Protein AF-A0A444IY01-F1 (afdb_monomer_lite)

Secondary structure (DSSP, 8-state):
-HHHHHHHHHHHH------S-SSS----HHHHHHHHHHTT-S----------SSTT-----------SS-HHHHHHHHHHHTT----HHHHHHHHHHHHTSHHHHHHHHHHHHHHHHHHHHH----

Structure (mmCIF, N/CA/C/O backbone):
data_AF-A0A444IY01-F1
#
_entry.id   AF-A0A444IY01-F1
#
loop_
_atom_site.group_PDB
_atom_site.id
_atom_site.type_symbol
_atom_site.label_atom_id
_atom_site.label_alt_id
_atom_site.label_comp_id
_atom_site.label_asym_id
_atom_site.label_entity_id
_atom_site.label_seq_id
_atom_site.pdbx_PDB_ins_code
_atom_site.Cartn_x
_atom_site.Cartn_y
_atom_site.Cartn_z
_atom_site.occupancy
_atom_site.B_iso_or_equiv
_atom_site.auth_seq_id
_atom_site.auth_comp_id
_atom_site.auth_asym_id
_atom_site.auth_atom_id
_atom_site.pdbx_PDB_model_num
ATOM 1 N N . MET A 1 1 ? 3.071 -11.063 1.263 1.00 89.62 1 MET A N 1
ATOM 2 C CA . MET A 1 1 ? 3.323 -9.781 1.964 1.00 89.62 1 MET A CA 1
ATOM 3 C C . MET A 1 1 ? 2.078 -9.265 2.685 1.00 89.62 1 MET A C 1
ATOM 5 O O . MET A 1 1 ? 2.125 -9.158 3.903 1.00 89.62 1 MET A O 1
ATOM 9 N N . ALA A 1 2 ? 0.959 -9.052 1.980 1.00 94.06 2 ALA A N 1
ATOM 10 C CA . ALA A 1 2 ? -0.287 -8.509 2.543 1.00 94.06 2 ALA A CA 1
ATOM 11 C C . ALA A 1 2 ? -0.783 -9.204 3.830 1.00 94.06 2 ALA A C 1
ATOM 13 O O . ALA A 1 2 ? -1.046 -8.528 4.815 1.00 94.06 2 ALA A O 1
ATOM 14 N N . LYS A 1 3 ? -0.793 -10.547 3.892 1.00 94.88 3 LYS A N 1
ATOM 15 C CA . LYS A 1 3 ? -1.174 -11.300 5.111 1.00 94.88 3 LYS A CA 1
ATOM 16 C C . LYS A 1 3 ? -0.339 -10.937 6.351 1.00 94.88 3 LYS A C 1
ATOM 18 O O . LYS A 1 3 ? -0.860 -10.910 7.459 1.00 94.88 3 LYS A O 1
ATOM 23 N N . LYS A 1 4 ? 0.956 -10.646 6.171 1.00 94.31 4 LYS A N 1
ATOM 24 C CA . LYS A 1 4 ? 1.851 -10.235 7.265 1.00 94.31 4 LYS A CA 1
ATOM 25 C C . LYS A 1 4 ? 1.547 -8.809 7.723 1.00 94.31 4 LYS A C 1
ATOM 27 O O . LYS A 1 4 ? 1.556 -8.559 8.920 1.00 94.31 4 LYS A O 1
ATOM 32 N N . ILE A 1 5 ? 1.275 -7.904 6.781 1.00 93.56 5 ILE A N 1
ATOM 33 C CA . ILE A 1 5 ? 0.872 -6.522 7.080 1.00 93.56 5 ILE A CA 1
ATOM 34 C C . ILE A 1 5 ? -0.452 -6.524 7.844 1.00 93.56 5 ILE A C 1
ATOM 36 O O . ILE A 1 5 ? -0.508 -5.948 8.923 1.00 93.56 5 ILE A O 1
ATOM 40 N N . LYS A 1 6 ? -1.454 -7.265 7.349 1.00 95.31 6 LYS A N 1
ATOM 41 C CA . LYS A 1 6 ? -2.738 -7.485 8.025 1.00 95.31 6 LYS A CA 1
ATOM 42 C C . LYS A 1 6 ? -2.544 -7.896 9.485 1.00 95.31 6 LYS A C 1
ATOM 44 O O . LYS A 1 6 ? -2.974 -7.174 10.373 1.00 95.31 6 LYS A O 1
ATOM 49 N N . LYS A 1 7 ? -1.796 -8.979 9.720 1.00 95.25 7 LYS A N 1
ATOM 50 C CA . LYS A 1 7 ? -1.517 -9.474 11.073 1.00 95.25 7 LYS A CA 1
ATOM 51 C C . LYS A 1 7 ? -0.917 -8.393 11.981 1.00 95.25 7 LYS A C 1
ATOM 53 O O . LYS A 1 7 ? -1.341 -8.245 13.116 1.00 95.25 7 LYS A O 1
ATOM 58 N N . ILE A 1 8 ? 0.062 -7.631 11.489 1.00 94.88 8 ILE A N 1
ATOM 59 C CA . ILE A 1 8 ? 0.720 -6.580 12.281 1.00 94.88 8 ILE A CA 1
ATOM 60 C C . ILE A 1 8 ? -0.252 -5.444 12.618 1.00 94.88 8 ILE A C 1
ATOM 62 O O . ILE A 1 8 ? -0.260 -4.993 13.759 1.00 94.88 8 ILE A O 1
ATOM 66 N N . LEU A 1 9 ? -1.045 -4.988 11.647 1.00 94.50 9 LEU A N 1
ATOM 67 C CA . LEU A 1 9 ? -2.007 -3.900 11.833 1.00 94.50 9 LEU A CA 1
ATOM 68 C C . LEU A 1 9 ? -3.137 -4.297 12.796 1.00 94.50 9 LEU A C 1
ATOM 70 O O . LEU A 1 9 ? -3.492 -3.506 13.668 1.00 94.50 9 LEU A O 1
ATOM 74 N N . GLU A 1 10 ? -3.638 -5.529 12.695 1.00 95.19 10 GLU A N 1
ATOM 75 C CA . GLU A 1 10 ? -4.649 -6.066 13.614 1.00 95.19 10 GLU A CA 1
ATOM 76 C C . GLU A 1 10 ? -4.082 -6.218 15.036 1.00 95.19 10 GLU A C 1
ATOM 78 O O . GLU A 1 10 ? -4.668 -5.724 15.995 1.00 95.19 10 GLU A O 1
ATOM 83 N N . GLU A 1 11 ? -2.907 -6.843 15.189 1.00 94.31 11 GLU A N 1
ATOM 84 C CA . GLU A 1 11 ? -2.340 -7.163 16.509 1.00 94.31 11 GLU A CA 1
ATOM 85 C C . GLU A 1 11 ? -1.773 -5.948 17.251 1.00 94.31 11 GLU A C 1
ATOM 87 O O . GLU A 1 11 ? -1.851 -5.887 18.477 1.00 94.31 11 GLU A O 1
ATOM 92 N N . LYS A 1 12 ? -1.141 -5.005 16.542 1.00 89.25 12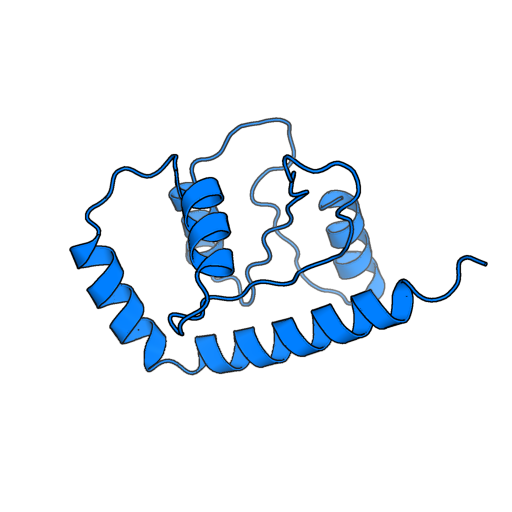 LYS A N 1
ATOM 93 C CA . LYS A 1 12 ? -0.424 -3.889 17.182 1.00 89.25 12 LYS A CA 1
ATOM 94 C C . LYS A 1 12 ? -1.221 -2.603 17.255 1.00 89.25 12 LYS A C 1
ATOM 96 O O . LYS A 1 12 ? -0.935 -1.776 18.117 1.00 89.25 12 LYS A O 1
ATOM 101 N N . ASN A 1 13 ? -2.152 -2.406 16.330 1.00 85.88 13 ASN A N 1
ATOM 102 C CA . ASN A 1 13 ? -2.823 -1.126 16.157 1.00 85.88 13 ASN A CA 1
ATOM 103 C C . ASN A 1 13 ? -4.349 -1.227 16.270 1.00 85.88 13 ASN A C 1
ATOM 105 O O . ASN A 1 13 ? -4.997 -0.188 16.323 1.00 85.88 13 ASN A O 1
ATOM 109 N N . GLY A 1 14 ? -4.912 -2.440 16.347 1.00 90.62 14 GLY A N 1
ATOM 110 C CA . GLY A 1 14 ? -6.352 -2.648 16.502 1.00 90.62 14 GLY A CA 1
ATOM 111 C C . GLY A 1 14 ? -7.170 -2.252 15.272 1.00 90.62 14 GLY A C 1
ATOM 112 O O . GLY A 1 14 ? -8.366 -2.014 15.401 1.00 90.62 14 GLY A O 1
ATOM 113 N N . TYR A 1 15 ? -6.540 -2.156 14.097 1.00 94.88 15 TYR A N 1
ATOM 114 C CA . TYR A 1 15 ? -7.246 -1.860 12.852 1.00 94.88 15 TYR A CA 1
ATOM 115 C C . TYR A 1 15 ? -8.022 -3.082 12.361 1.00 94.88 15 TYR A C 1
ATOM 117 O O . TYR A 1 15 ? -7.508 -4.200 12.402 1.00 94.88 15 TYR A O 1
ATOM 125 N N . GLU A 1 16 ? -9.218 -2.860 11.816 1.00 95.00 16 GLU A N 1
ATOM 126 C CA . GLU A 1 16 ? -9.912 -3.868 11.018 1.00 95.00 16 GLU A CA 1
ATOM 127 C C . GLU A 1 16 ? -9.289 -3.920 9.619 1.00 95.00 16 GLU A C 1
ATOM 129 O O . GLU A 1 16 ? -9.255 -2.920 8.903 1.00 95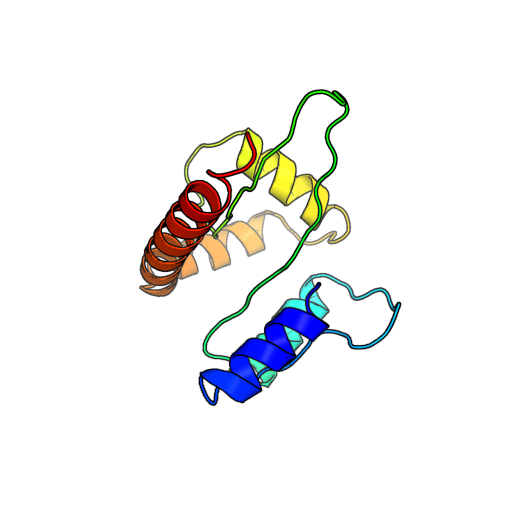.00 16 GLU A O 1
ATOM 134 N N . VAL A 1 17 ? -8.762 -5.083 9.222 1.00 95.81 17 VAL A N 1
ATOM 135 C CA . VAL A 1 17 ? -8.088 -5.229 7.926 1.00 95.81 17 VAL A CA 1
ATOM 136 C C . VAL A 1 17 ? -8.788 -6.260 7.056 1.00 95.81 17 VAL A C 1
ATOM 138 O O . VAL A 1 17 ? -8.748 -7.472 7.298 1.00 95.81 17 VAL A O 1
ATOM 141 N N . LEU A 1 18 ? -9.350 -5.779 5.953 1.00 95.38 18 LEU A N 1
ATOM 142 C CA . LEU A 1 18 ? -9.961 -6.600 4.919 1.00 95.38 18 LEU A CA 1
ATOM 143 C C . LEU A 1 18 ? -8.962 -6.819 3.780 1.00 95.38 18 LEU A C 1
ATOM 145 O O . LEU A 1 18 ? -8.317 -5.888 3.302 1.00 95.38 18 LEU A O 1
ATOM 149 N N . LEU A 1 19 ? -8.812 -8.070 3.347 1.00 95.62 19 LEU A N 1
ATOM 150 C CA . LEU A 1 19 ? -8.045 -8.386 2.144 1.00 95.62 19 LEU A CA 1
ATOM 151 C C . LEU A 1 19 ? -9.009 -8.456 0.964 1.00 95.62 19 LEU A C 1
ATOM 153 O O . LEU A 1 19 ? -10.054 -9.091 1.072 1.00 95.62 19 LEU A O 1
ATOM 157 N N . THR A 1 20 ? -8.627 -7.884 -0.177 1.00 94.25 20 THR A N 1
ATOM 158 C CA . THR A 1 20 ? -9.381 -8.063 -1.430 1.00 94.25 20 THR A CA 1
ATOM 159 C C . THR A 1 20 ? -9.373 -9.523 -1.886 1.00 94.25 20 THR A C 1
ATOM 161 O O . THR A 1 20 ? -10.338 -9.981 -2.481 1.00 94.25 20 THR A O 1
ATOM 164 N N . ARG A 1 21 ? -8.314 -10.274 -1.550 1.00 93.06 21 ARG A N 1
ATOM 165 C CA . ARG A 1 21 ? -8.192 -11.727 -1.743 1.00 93.06 21 ARG A CA 1
ATOM 166 C C . ARG A 1 21 ? -7.338 -12.368 -0.652 1.00 93.06 21 ARG A C 1
ATOM 168 O O . ARG A 1 21 ? -6.366 -11.776 -0.182 1.00 93.06 21 ARG A O 1
ATOM 175 N N . ASP A 1 22 ? -7.635 -13.612 -0.303 1.00 91.81 22 ASP A N 1
ATOM 176 C CA . ASP A 1 22 ? -6.880 -14.417 0.665 1.00 91.81 22 ASP A CA 1
ATOM 177 C C . ASP A 1 22 ? -6.197 -15.654 0.043 1.00 91.81 22 ASP A C 1
ATOM 179 O O . ASP A 1 22 ? -5.354 -16.284 0.696 1.00 91.81 22 ASP A O 1
ATOM 183 N N . GLY A 1 23 ? -6.483 -15.945 -1.227 1.00 91.38 23 GLY A N 1
ATOM 184 C CA . GLY A 1 23 ? -5.891 -17.014 -2.030 1.00 91.38 23 GLY A CA 1
ATOM 185 C C . GLY A 1 23 ? -5.184 -16.528 -3.301 1.00 91.38 23 GLY A C 1
ATOM 186 O O . GLY A 1 23 ? -5.063 -15.326 -3.572 1.00 91.38 23 GLY A O 1
ATOM 187 N N . ASP A 1 24 ? -4.700 -17.492 -4.083 1.00 92.12 24 ASP A N 1
ATOM 188 C CA . ASP A 1 24 ? -4.092 -17.251 -5.392 1.00 92.12 24 ASP A CA 1
ATOM 189 C C . ASP A 1 24 ? -5.167 -17.214 -6.483 1.00 92.12 24 ASP A C 1
ATOM 191 O O . ASP A 1 24 ? -5.364 -18.156 -7.245 1.00 92.12 24 ASP A O 1
ATOM 195 N N . VAL A 1 25 ? -5.944 -16.133 -6.464 1.00 90.69 25 VAL A N 1
ATOM 196 C CA . VAL A 1 25 ? -7.032 -15.873 -7.408 1.00 90.69 25 VAL A CA 1
ATOM 197 C C . VAL A 1 25 ? -6.821 -14.518 -8.065 1.00 90.69 25 VAL A C 1
ATOM 199 O O . VAL A 1 25 ? -6.360 -13.568 -7.421 1.00 90.69 25 VAL A O 1
ATOM 202 N N . SER A 1 26 ? -7.150 -14.437 -9.352 1.00 87.81 26 SER A N 1
ATOM 203 C CA . SER A 1 26 ? -7.158 -13.169 -10.074 1.00 87.81 26 SER A CA 1
ATOM 204 C C . SER A 1 26 ? -8.454 -12.422 -9.777 1.00 87.81 26 SER A C 1
ATOM 206 O O . SER A 1 26 ? -9.524 -13.023 -9.786 1.00 87.81 26 SER A O 1
ATOM 208 N N . LEU A 1 27 ? -8.335 -11.121 -9.520 1.00 86.12 27 LEU A N 1
ATOM 209 C CA . LEU A 1 27 ? -9.454 -10.190 -9.392 1.00 86.12 27 LEU A CA 1
ATOM 210 C C . LEU A 1 27 ? -9.231 -9.040 -10.362 1.00 86.12 27 LEU A C 1
ATOM 212 O O . LEU A 1 27 ? -8.118 -8.486 -10.406 1.00 86.12 27 LEU A O 1
ATOM 216 N N . ALA A 1 28 ? -10.282 -8.669 -11.084 1.00 85.94 28 ALA A N 1
ATOM 217 C CA . ALA A 1 28 ? -10.295 -7.477 -11.910 1.00 85.94 28 ALA A CA 1
ATOM 218 C C . ALA A 1 28 ? -10.091 -6.229 -11.041 1.00 85.94 28 ALA A C 1
ATOM 220 O O . ALA A 1 28 ? -10.345 -6.224 -9.835 1.00 85.94 28 ALA A O 1
ATOM 221 N N . LEU A 1 29 ? -9.585 -5.156 -11.641 1.00 79.44 29 LEU A N 1
ATOM 222 C CA . LEU A 1 29 ? -9.247 -3.936 -10.905 1.00 79.44 29 LEU A CA 1
ATOM 223 C C . LEU A 1 29 ? -10.480 -3.288 -10.275 1.00 79.44 29 LEU A C 1
ATOM 225 O O . LEU A 1 29 ? -10.438 -2.894 -9.112 1.00 79.44 29 LEU A O 1
ATOM 229 N N . GLU A 1 30 ? -11.584 -3.267 -11.018 1.00 78.50 30 GLU A N 1
ATOM 230 C CA . GLU A 1 30 ? -12.875 -2.745 -10.565 1.00 78.50 30 GLU A CA 1
ATOM 231 C C . GLU A 1 30 ? -13.427 -3.544 -9.382 1.00 78.50 30 GLU A C 1
ATOM 233 O O . GLU A 1 30 ? -13.969 -2.968 -8.444 1.00 78.50 30 GLU A O 1
ATOM 238 N N . GLU A 1 31 ? -13.219 -4.864 -9.357 1.00 85.81 31 GLU A N 1
ATOM 239 C CA . GLU A 1 31 ? -13.644 -5.703 -8.232 1.00 85.81 31 GLU A CA 1
ATOM 240 C C . GLU A 1 31 ? -12.887 -5.339 -6.948 1.00 85.81 31 GLU A C 1
ATOM 242 O O . GLU A 1 31 ? -13.464 -5.322 -5.862 1.00 85.81 31 GLU A O 1
ATOM 247 N N . ARG A 1 32 ? -11.597 -4.994 -7.052 1.00 88.31 32 ARG A N 1
ATOM 248 C CA . ARG A 1 32 ? -10.772 -4.634 -5.886 1.00 88.31 32 ARG A CA 1
ATOM 249 C C . ARG A 1 32 ? -11.258 -3.344 -5.234 1.00 88.31 32 ARG A C 1
ATOM 251 O O . ARG A 1 32 ? -11.348 -3.288 -4.008 1.00 88.31 32 ARG A O 1
ATOM 258 N N . THR A 1 33 ? -11.560 -2.326 -6.038 1.00 83.56 33 THR A N 1
ATOM 259 C CA . THR A 1 33 ? -12.061 -1.036 -5.543 1.00 83.56 33 THR A CA 1
ATOM 260 C C . THR A 1 33 ? -13.517 -1.142 -5.097 1.00 83.56 33 THR A C 1
ATOM 262 O O . THR A 1 33 ? -13.878 -0.573 -4.068 1.00 83.56 33 THR A O 1
ATOM 265 N N . ALA A 1 34 ? -14.337 -1.951 -5.777 1.00 86.69 34 ALA A N 1
ATOM 266 C CA . ALA A 1 34 ? -15.712 -2.226 -5.371 1.00 86.69 34 ALA A CA 1
ATOM 267 C C . ALA A 1 34 ? -15.792 -2.870 -3.980 1.00 86.69 34 ALA A C 1
ATOM 269 O O . ALA A 1 34 ? -16.666 -2.499 -3.195 1.00 86.69 34 ALA A O 1
ATOM 270 N N . ILE A 1 35 ? -14.871 -3.781 -3.635 1.00 90.00 35 ILE A N 1
ATOM 271 C CA . ILE A 1 35 ? -14.787 -4.358 -2.283 1.00 90.00 35 ILE A CA 1
ATOM 272 C C . ILE A 1 35 ? -14.568 -3.258 -1.238 1.00 90.00 35 ILE A C 1
ATOM 274 O O . ILE A 1 35 ? -15.275 -3.237 -0.235 1.00 90.00 35 ILE A O 1
ATOM 278 N N . ALA A 1 36 ? -13.625 -2.342 -1.473 1.00 88.88 36 ALA A N 1
ATOM 279 C CA . ALA A 1 36 ? -13.327 -1.256 -0.540 1.00 88.88 36 ALA A CA 1
ATOM 280 C C . ALA A 1 36 ? -14.529 -0.317 -0.357 1.00 88.88 36 ALA A C 1
ATOM 282 O O . ALA A 1 36 ? -14.920 -0.039 0.773 1.00 88.88 36 ALA A O 1
ATOM 283 N N . ASN A 1 37 ? -15.169 0.079 -1.461 1.00 86.88 37 ASN A N 1
ATOM 284 C CA . ASN A 1 37 ? -16.338 0.958 -1.440 1.00 86.88 37 ASN A CA 1
ATOM 285 C C . ASN A 1 37 ? -17.545 0.298 -0.755 1.00 86.88 37 ASN A C 1
ATOM 287 O O . ASN A 1 37 ? -18.203 0.919 0.071 1.00 86.88 37 ASN A O 1
ATOM 291 N N . THR A 1 38 ? -17.815 -0.979 -1.047 1.00 91.00 38 THR A N 1
ATOM 292 C CA . THR A 1 38 ? -18.942 -1.733 -0.454 1.00 91.00 38 THR A CA 1
ATOM 293 C C . THR A 1 38 ? -18.759 -1.963 1.043 1.00 91.00 38 THR A C 1
ATOM 295 O O . THR A 1 38 ? -19.727 -2.135 1.779 1.00 91.00 38 THR A O 1
ATOM 298 N N . LYS A 1 39 ? -17.506 -2.023 1.497 1.00 92.44 39 LYS A N 1
ATOM 299 C CA . LYS A 1 39 ? -17.151 -2.175 2.908 1.00 92.44 39 LYS A CA 1
ATOM 300 C C . LYS A 1 39 ? -16.949 -0.841 3.615 1.00 92.44 39 LYS A C 1
ATOM 302 O O . LYS A 1 39 ? -16.556 -0.867 4.773 1.00 92.44 39 LYS A O 1
ATOM 307 N N . GLU A 1 40 ? -17.209 0.273 2.925 1.00 90.31 40 GLU A N 1
ATOM 308 C CA . GLU A 1 40 ? -17.032 1.633 3.439 1.00 90.31 40 GLU A CA 1
ATOM 309 C C . GLU A 1 40 ? -15.643 1.824 4.070 1.00 90.31 40 GLU A C 1
ATOM 311 O O . GLU A 1 40 ? -15.494 2.425 5.128 1.00 90.31 40 GLU A O 1
ATOM 316 N N . ALA A 1 41 ? -14.611 1.254 3.438 1.00 91.50 41 ALA A N 1
ATOM 317 C CA . ALA A 1 41 ? -13.262 1.265 3.984 1.00 91.50 41 ALA A CA 1
ATOM 318 C C . ALA A 1 41 ? -12.686 2.690 4.015 1.00 91.50 41 ALA A C 1
ATOM 320 O O . ALA A 1 41 ? -12.672 3.381 2.996 1.00 91.50 41 ALA A O 1
ATOM 321 N N . ASP A 1 42 ? -12.113 3.084 5.155 1.00 91.31 42 ASP A N 1
ATOM 322 C CA . ASP A 1 42 ? -11.475 4.398 5.320 1.00 91.31 42 ASP A CA 1
ATOM 323 C C . ASP A 1 42 ? -10.194 4.553 4.484 1.00 91.31 42 ASP A C 1
ATOM 325 O O . ASP A 1 42 ? -9.804 5.662 4.115 1.00 91.31 42 ASP A O 1
ATOM 329 N N . LEU A 1 43 ? -9.514 3.434 4.203 1.00 90.56 43 LEU A N 1
ATOM 330 C CA . LEU A 1 43 ? -8.242 3.396 3.493 1.00 90.56 43 LEU A CA 1
ATOM 331 C C . LEU A 1 43 ? -8.151 2.178 2.571 1.00 90.56 43 LEU A C 1
ATOM 333 O O . LEU A 1 43 ? -8.366 1.038 2.984 1.00 90.56 43 LEU A O 1
ATOM 337 N N . PHE A 1 44 ? -7.713 2.417 1.335 1.00 92.56 44 PHE A N 1
ATOM 338 C CA . PHE A 1 44 ? -7.354 1.372 0.383 1.00 92.56 44 PHE A CA 1
ATOM 339 C C . PHE A 1 44 ? -5.836 1.338 0.160 1.00 92.56 44 PHE A C 1
ATOM 341 O O . PHE A 1 44 ? -5.234 2.336 -0.228 1.00 92.56 44 PHE A O 1
ATOM 348 N N . LEU A 1 45 ? -5.214 0.174 0.377 1.00 92.44 45 LEU A N 1
ATOM 349 C CA . LEU A 1 45 ? -3.783 -0.052 0.149 1.00 92.44 45 LEU A CA 1
ATOM 350 C C . LEU A 1 45 ? -3.580 -1.175 -0.868 1.00 92.44 45 LEU A C 1
ATOM 352 O O . LEU A 1 45 ? -3.831 -2.345 -0.569 1.00 92.44 45 LEU A O 1
ATOM 356 N N . SER A 1 46 ? -3.058 -0.830 -2.046 1.00 92.69 46 SER A N 1
ATOM 357 C CA . SER A 1 46 ? -2.622 -1.822 -3.031 1.00 92.69 46 SER A CA 1
ATOM 358 C C . SER A 1 46 ? -1.137 -2.134 -2.857 1.00 92.69 46 SER A C 1
ATOM 360 O O . SER A 1 46 ? -0.310 -1.230 -2.770 1.00 92.69 46 SER A O 1
ATOM 362 N N . ILE A 1 47 ? -0.782 -3.420 -2.797 1.00 92.19 47 ILE A N 1
ATOM 363 C CA . ILE A 1 47 ? 0.594 -3.878 -2.551 1.00 92.19 47 ILE A CA 1
ATOM 364 C C . ILE A 1 47 ? 1.092 -4.631 -3.780 1.00 92.19 47 ILE A C 1
ATOM 366 O O . ILE A 1 47 ? 0.578 -5.705 -4.095 1.00 92.19 47 ILE A O 1
ATOM 370 N N . HIS A 1 48 ? 2.125 -4.090 -4.420 1.00 91.12 48 HIS A N 1
ATOM 371 C CA . HIS A 1 48 ? 2.698 -4.609 -5.659 1.00 91.12 48 HIS A CA 1
ATOM 372 C C . HIS A 1 48 ? 4.181 -4.935 -5.484 1.00 91.12 48 HIS A C 1
ATOM 374 O O . HIS A 1 48 ? 4.867 -4.388 -4.619 1.00 91.12 48 HIS A O 1
ATOM 380 N N . VAL A 1 49 ? 4.667 -5.857 -6.311 1.00 90.31 49 VAL A N 1
ATOM 381 C CA . VAL A 1 49 ? 6.097 -6.067 -6.537 1.00 90.31 49 VAL A CA 1
ATOM 382 C C . VAL A 1 49 ? 6.315 -5.784 -8.012 1.00 90.31 49 VAL A C 1
ATOM 384 O O . VAL A 1 49 ? 5.942 -6.596 -8.855 1.00 90.31 49 VAL A O 1
ATOM 387 N N . ASN A 1 50 ? 6.856 -4.605 -8.304 1.00 87.69 50 ASN A N 1
ATOM 388 C CA . ASN A 1 50 ? 7.073 -4.166 -9.675 1.00 87.69 50 ASN A CA 1
ATOM 389 C C . ASN A 1 50 ? 8.242 -4.920 -10.319 1.00 87.69 50 ASN A C 1
ATOM 391 O O . ASN A 1 50 ? 9.110 -5.469 -9.636 1.00 87.69 50 ASN A O 1
ATOM 395 N N . ALA A 1 51 ? 8.266 -4.903 -11.649 1.00 85.06 51 ALA A N 1
ATOM 396 C CA . ALA A 1 51 ? 9.366 -5.404 -12.457 1.00 85.06 51 ALA A CA 1
ATOM 397 C C . ALA A 1 51 ? 9.834 -4.315 -13.426 1.00 85.06 51 ALA A C 1
ATOM 399 O O . ALA A 1 51 ? 9.030 -3.535 -13.941 1.00 85.06 51 ALA A O 1
ATOM 400 N N . HIS A 1 52 ? 11.138 -4.284 -13.684 1.00 87.06 52 HIS A N 1
ATOM 401 C CA . HIS A 1 52 ? 11.748 -3.391 -14.658 1.00 87.06 52 HIS A CA 1
ATOM 402 C C . HIS A 1 52 ? 12.616 -4.213 -15.628 1.00 87.06 52 HIS A C 1
ATOM 404 O O . HIS A 1 52 ? 13.242 -5.174 -15.182 1.00 87.06 52 HIS A O 1
ATOM 410 N N . PRO A 1 53 ? 12.671 -3.875 -16.936 1.00 87.19 53 PRO A N 1
ATOM 411 C CA . PRO A 1 53 ? 13.512 -4.593 -17.903 1.00 87.19 53 PRO A CA 1
ATOM 412 C C . PRO A 1 53 ? 15.006 -4.586 -17.555 1.00 87.19 53 PRO A C 1
ATOM 414 O O . PRO A 1 53 ? 15.740 -5.494 -17.927 1.00 87.19 53 PRO A O 1
ATOM 417 N N . GLU A 1 54 ? 15.454 -3.546 -16.854 1.00 92.38 54 GLU A N 1
ATOM 418 C CA . GLU A 1 54 ? 16.819 -3.437 -16.343 1.00 92.38 54 GLU A CA 1
ATOM 419 C C . GLU A 1 54 ? 16.919 -4.013 -14.921 1.00 92.38 54 GLU A C 1
ATOM 421 O O . GLU A 1 54 ? 16.351 -3.456 -13.982 1.00 92.38 54 GLU A O 1
ATOM 426 N N . GLU A 1 55 ? 17.677 -5.102 -14.761 1.00 89.50 55 GLU A N 1
ATOM 427 C CA . GLU A 1 55 ? 17.817 -5.854 -13.499 1.00 89.50 55 GLU A CA 1
ATOM 428 C C . GLU A 1 55 ? 18.539 -5.085 -12.378 1.00 89.50 55 GLU A C 1
ATOM 430 O O . GLU A 1 55 ? 18.470 -5.456 -11.205 1.00 89.50 55 GLU A O 1
ATOM 435 N N . THR A 1 56 ? 19.263 -4.017 -12.719 1.00 91.25 56 THR A N 1
ATOM 436 C CA . THR A 1 56 ? 20.008 -3.191 -11.756 1.00 91.25 56 THR A CA 1
ATOM 437 C C . THR A 1 56 ? 19.084 -2.287 -10.934 1.00 91.25 56 THR A C 1
ATOM 439 O O . THR A 1 56 ? 19.459 -1.870 -9.831 1.00 91.25 56 THR A O 1
ATOM 442 N N . ILE A 1 57 ? 17.882 -1.995 -11.448 1.00 87.06 57 ILE A N 1
ATOM 443 C CA . ILE A 1 57 ? 16.927 -1.083 -10.826 1.00 87.06 57 ILE A CA 1
ATOM 444 C C . ILE A 1 57 ? 16.235 -1.783 -9.664 1.00 87.06 57 ILE A C 1
ATOM 446 O O . ILE A 1 57 ? 15.605 -2.830 -9.798 1.00 87.06 57 ILE A O 1
ATOM 450 N N . A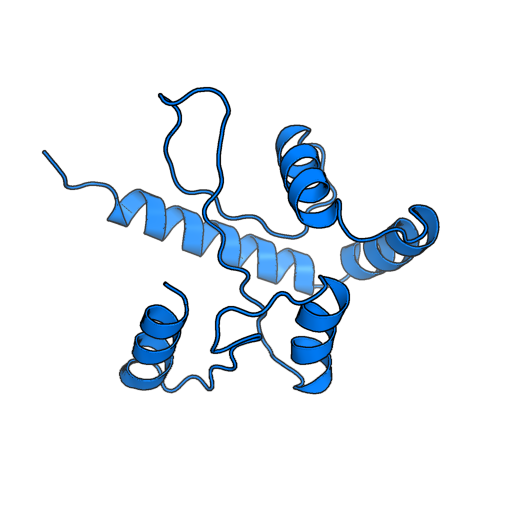RG A 1 58 ? 16.348 -1.166 -8.490 1.00 88.25 58 ARG A N 1
ATOM 451 C CA . ARG A 1 58 ? 15.760 -1.647 -7.243 1.00 88.25 58 ARG A CA 1
ATOM 452 C C . ARG A 1 58 ? 15.397 -0.471 -6.357 1.00 88.25 58 ARG A C 1
ATOM 454 O O . ARG A 1 58 ? 16.103 0.535 -6.327 1.00 88.25 58 ARG A O 1
ATOM 461 N N . GLY A 1 59 ? 14.339 -0.631 -5.582 1.00 89.44 59 GLY A N 1
ATOM 462 C CA . GLY A 1 59 ? 13.864 0.411 -4.692 1.00 89.44 59 GLY A CA 1
ATOM 463 C C . GLY A 1 59 ? 12.473 0.105 -4.172 1.00 89.44 59 GLY A C 1
ATOM 464 O O . GLY A 1 59 ? 11.953 -0.998 -4.336 1.00 89.44 59 GLY A O 1
ATOM 465 N N . VAL A 1 60 ? 11.900 1.106 -3.523 1.00 91.88 60 VAL A N 1
ATOM 466 C CA . VAL A 1 60 ? 10.507 1.123 -3.092 1.00 91.88 60 VAL A CA 1
ATOM 467 C C . VAL A 1 60 ? 9.900 2.423 -3.573 1.00 91.88 60 VAL A C 1
ATOM 469 O O . VAL A 1 60 ? 10.545 3.472 -3.526 1.00 91.88 60 VAL A O 1
ATOM 472 N N . GLU A 1 61 ? 8.668 2.340 -4.030 1.00 91.25 61 GLU A N 1
ATOM 473 C CA . GLU A 1 61 ? 7.924 3.462 -4.572 1.00 91.25 61 GLU A CA 1
ATOM 474 C C . GLU A 1 61 ? 6.518 3.397 -3.993 1.00 91.25 61 GLU A C 1
ATOM 476 O O . GLU A 1 61 ? 5.945 2.315 -3.844 1.00 91.25 61 GLU A O 1
ATOM 481 N N . THR A 1 62 ? 5.980 4.558 -3.645 1.00 91.00 62 THR A N 1
ATOM 482 C CA . THR A 1 62 ? 4.627 4.695 -3.121 1.00 91.00 62 THR A CA 1
ATOM 483 C C . THR A 1 62 ? 3.872 5.606 -4.065 1.00 91.00 62 THR A C 1
ATOM 485 O O . THR A 1 62 ? 4.255 6.758 -4.261 1.00 91.00 62 THR A O 1
ATOM 488 N N . PHE A 1 63 ? 2.815 5.070 -4.664 1.00 87.25 63 PHE A N 1
ATOM 489 C CA . PHE A 1 63 ? 1.967 5.794 -5.596 1.00 87.25 63 PHE A CA 1
ATOM 490 C C . PHE A 1 63 ? 0.652 6.151 -4.917 1.00 87.25 63 PHE A C 1
ATOM 492 O O . PHE A 1 63 ? 0.101 5.372 -4.140 1.00 87.25 63 PHE A O 1
ATOM 499 N N . TYR A 1 64 ? 0.141 7.323 -5.254 1.00 87.06 64 TYR A N 1
ATOM 500 C CA . TYR A 1 64 ? -1.222 7.737 -4.970 1.00 87.06 64 TYR A CA 1
ATOM 501 C C . TYR A 1 64 ? -1.825 8.287 -6.258 1.00 87.06 64 TYR A C 1
ATOM 503 O O . TYR A 1 64 ? -1.114 8.510 -7.244 1.00 87.06 64 TYR A O 1
ATOM 511 N N . LEU A 1 65 ? -3.139 8.494 -6.266 1.00 76.06 65 LEU A N 1
ATOM 512 C CA . LEU A 1 65 ? -3.792 9.104 -7.410 1.00 76.06 65 LEU A CA 1
ATOM 513 C C . LEU A 1 65 ? -3.337 10.563 -7.540 1.00 76.06 65 LEU A C 1
ATOM 515 O O . LEU A 1 65 ? -3.799 11.431 -6.805 1.00 76.06 65 LEU A O 1
ATOM 519 N N . ASN A 1 66 ? -2.433 10.822 -8.482 1.00 64.69 66 ASN A N 1
ATOM 520 C CA . ASN A 1 66 ? -2.011 12.160 -8.863 1.00 64.69 66 ASN A CA 1
ATOM 521 C C . ASN A 1 66 ? -2.135 12.305 -10.381 1.00 64.69 66 ASN A C 1
ATOM 523 O O . ASN A 1 66 ? -1.450 11.612 -11.132 1.00 64.69 66 ASN A O 1
ATOM 527 N N . LEU A 1 67 ? -2.998 13.214 -10.836 1.00 55.06 67 LEU A N 1
ATOM 528 C CA . LEU A 1 67 ? -3.138 13.531 -12.259 1.00 55.06 67 LEU A CA 1
ATOM 529 C C . LEU A 1 67 ? -1.995 14.417 -12.793 1.00 55.06 67 LEU A C 1
ATOM 531 O O . LEU A 1 67 ? -1.911 14.660 -13.997 1.00 55.06 67 LEU A O 1
ATOM 535 N N . ALA A 1 68 ? -1.078 14.871 -11.931 1.00 49.78 68 ALA A N 1
ATOM 536 C CA . ALA A 1 68 ? 0.055 15.696 -12.324 1.00 49.78 68 ALA A CA 1
ATOM 537 C C . ALA A 1 68 ? 1.251 14.874 -12.862 1.00 49.78 68 ALA A C 1
ATOM 539 O O . ALA A 1 68 ? 2.060 14.298 -12.134 1.00 49.78 68 ALA A O 1
ATOM 540 N N . THR A 1 69 ? 1.383 14.914 -14.191 1.00 49.72 69 THR A N 1
ATOM 541 C CA . THR A 1 69 ? 2.620 15.205 -14.954 1.00 49.72 69 THR A CA 1
ATOM 542 C C . THR A 1 69 ? 3.825 14.256 -14.924 1.00 49.72 69 THR A C 1
ATOM 544 O O . THR A 1 69 ? 4.821 14.570 -15.576 1.00 49.72 69 THR A O 1
ATOM 547 N N . HIS A 1 70 ? 3.787 13.092 -14.271 1.00 56.84 70 HIS A N 1
ATOM 548 C CA . HIS A 1 70 ? 4.905 12.139 -14.354 1.00 56.84 70 HIS A CA 1
ATOM 549 C C . HIS A 1 70 ? 4.618 10.984 -15.322 1.00 56.84 70 HIS A C 1
ATOM 551 O O . HIS A 1 70 ? 3.850 10.074 -15.019 1.00 56.84 70 HIS A O 1
ATOM 557 N N . THR A 1 71 ? 5.293 10.995 -16.480 1.00 59.03 71 THR A N 1
ATOM 558 C CA . THR A 1 71 ? 5.237 9.940 -17.515 1.00 59.03 71 THR A CA 1
ATOM 559 C C . THR A 1 71 ? 5.441 8.541 -16.939 1.00 59.03 71 THR A C 1
ATOM 561 O O . THR A 1 71 ? 4.792 7.595 -17.371 1.00 59.03 71 THR A O 1
ATOM 564 N N . GLU A 1 72 ? 6.297 8.417 -15.928 1.00 64.25 72 GLU A N 1
ATOM 565 C CA . GLU A 1 72 ? 6.597 7.138 -15.291 1.00 64.25 72 GLU A CA 1
ATOM 566 C C . GLU A 1 72 ? 5.453 6.628 -14.405 1.00 64.25 72 GLU A C 1
ATOM 568 O O . GLU A 1 72 ? 5.089 5.457 -14.482 1.00 64.25 72 GLU A O 1
ATOM 573 N N . ALA A 1 73 ? 4.803 7.516 -13.645 1.00 64.19 73 ALA A N 1
ATOM 574 C CA . ALA A 1 73 ? 3.609 7.167 -12.877 1.00 64.19 73 ALA A CA 1
ATOM 575 C C . ALA A 1 73 ? 2.455 6.762 -13.807 1.00 64.19 73 ALA A C 1
ATOM 577 O O . ALA A 1 73 ? 1.772 5.774 -13.545 1.00 64.19 73 ALA A O 1
ATOM 578 N N . MET A 1 74 ? 2.292 7.460 -14.938 1.00 63.03 74 MET A N 1
ATOM 579 C CA . MET A 1 74 ? 1.337 7.067 -15.979 1.00 63.03 74 MET A CA 1
ATOM 580 C C . MET A 1 74 ? 1.685 5.718 -16.610 1.00 63.03 74 MET A C 1
ATOM 582 O O . MET A 1 74 ? 0.785 4.923 -16.857 1.00 63.03 74 MET A O 1
ATOM 586 N N . ARG A 1 75 ? 2.969 5.426 -16.847 1.00 67.69 75 ARG A N 1
ATOM 587 C CA . ARG A 1 75 ? 3.421 4.134 -17.381 1.00 67.69 75 ARG A CA 1
ATOM 588 C C . ARG A 1 75 ? 3.085 2.992 -16.425 1.00 67.69 75 ARG A C 1
ATOM 590 O O . ARG A 1 75 ? 2.544 1.982 -16.864 1.00 67.69 75 ARG A O 1
ATOM 597 N N . VAL A 1 76 ? 3.385 3.149 -15.136 1.00 69.50 76 VAL A N 1
ATOM 598 C CA . VAL A 1 76 ? 3.071 2.147 -14.106 1.00 69.50 76 VAL A CA 1
ATOM 599 C C . VAL A 1 76 ? 1.562 1.980 -13.971 1.00 69.50 76 VAL A C 1
ATOM 601 O O . VAL A 1 76 ? 1.079 0.854 -14.017 1.00 69.50 76 VAL A O 1
ATOM 604 N N . ALA A 1 77 ? 0.809 3.081 -13.907 1.00 67.38 77 ALA A N 1
ATOM 605 C CA . ALA A 1 77 ? -0.647 3.034 -13.878 1.00 67.38 77 ALA A CA 1
ATOM 606 C C . ALA A 1 77 ? -1.211 2.325 -15.114 1.00 67.38 77 ALA A C 1
ATOM 608 O O . ALA A 1 77 ? -2.076 1.479 -14.971 1.00 67.38 77 ALA A O 1
ATOM 609 N N . ALA A 1 78 ? -0.705 2.602 -16.316 1.00 65.00 78 ALA A N 1
ATOM 610 C CA . ALA A 1 78 ? -1.152 1.940 -17.538 1.00 65.00 78 ALA A CA 1
ATOM 611 C C . ALA A 1 78 ? -0.823 0.441 -17.551 1.00 65.00 78 ALA A C 1
ATOM 613 O O . ALA A 1 78 ? -1.643 -0.344 -18.011 1.00 65.00 78 ALA A O 1
ATOM 614 N N . LEU A 1 79 ? 0.342 0.032 -17.038 1.00 68.81 79 LEU A N 1
ATOM 615 C CA . LEU A 1 79 ? 0.712 -1.383 -16.929 1.00 68.81 79 LEU A CA 1
ATOM 616 C C . LEU A 1 79 ? -0.151 -2.127 -15.909 1.00 68.81 79 LEU A C 1
ATOM 618 O O . LEU A 1 79 ? -0.607 -3.232 -16.191 1.00 68.81 79 LEU A O 1
ATOM 622 N N . GLU A 1 80 ? -0.408 -1.510 -14.759 1.00 64.62 80 GLU A N 1
ATOM 623 C CA . GLU A 1 80 ? -1.302 -2.057 -13.738 1.00 64.62 80 GLU A CA 1
ATOM 624 C C . GLU A 1 80 ? -2.764 -2.060 -14.218 1.00 64.62 80 GLU A C 1
ATOM 626 O O . GLU A 1 80 ? -3.489 -3.020 -13.963 1.00 64.62 80 GLU A O 1
ATOM 631 N N . ASN A 1 81 ? -3.174 -1.044 -14.991 1.00 64.06 81 ASN A N 1
ATOM 632 C CA . ASN A 1 81 ? -4.529 -0.857 -15.520 1.00 64.06 81 ASN A CA 1
ATOM 633 C C . ASN A 1 81 ? -4.799 -1.547 -16.866 1.00 64.06 81 ASN A C 1
ATOM 635 O O . ASN A 1 81 ? -5.931 -1.508 -17.347 1.00 64.06 81 ASN A O 1
ATOM 639 N N . ALA A 1 82 ? -3.807 -2.207 -17.477 1.00 57.03 82 ALA A N 1
ATOM 640 C CA . ALA A 1 82 ? -3.889 -2.763 -18.836 1.00 57.03 82 ALA A CA 1
ATOM 641 C C . ALA A 1 82 ? -4.969 -3.849 -19.030 1.00 57.03 82 ALA A C 1
ATOM 643 O O . ALA A 1 82 ? -5.181 -4.320 -20.146 1.00 57.03 82 ALA A O 1
ATOM 644 N N . THR A 1 83 ? -5.648 -4.263 -17.959 1.00 52.91 83 THR A N 1
ATOM 645 C CA . THR A 1 83 ? -6.737 -5.248 -17.982 1.00 52.91 83 THR A CA 1
ATOM 646 C C . THR A 1 83 ? -8.145 -4.637 -18.021 1.00 52.91 83 THR A C 1
ATOM 648 O O . THR A 1 83 ? -9.095 -5.386 -18.233 1.00 52.91 83 THR A O 1
ATOM 651 N N . SER A 1 84 ? -8.304 -3.312 -17.890 1.00 53.81 84 SER A N 1
ATOM 652 C CA . SER A 1 84 ? -9.613 -2.635 -17.896 1.00 53.81 84 SER A CA 1
ATOM 653 C C . SER A 1 84 ? -9.855 -1.854 -19.196 1.00 53.81 84 SER A C 1
ATOM 655 O O . SER A 1 84 ? -9.258 -0.808 -19.434 1.00 53.81 84 SER A O 1
ATOM 657 N N . THR A 1 85 ? -10.759 -2.343 -20.050 1.00 48.56 85 THR A N 1
ATOM 658 C CA . THR A 1 85 ? -11.160 -1.718 -21.327 1.00 48.56 85 THR A CA 1
ATOM 659 C C . THR A 1 85 ? -12.351 -0.760 -21.165 1.00 48.56 85 THR A C 1
ATOM 661 O O . THR A 1 85 ? -13.368 -0.940 -21.833 1.00 48.56 85 THR A O 1
ATOM 664 N N . HIS A 1 86 ? -12.266 0.241 -20.282 1.00 54.56 86 HIS A N 1
ATOM 665 C CA . HIS A 1 86 ? -13.333 1.244 -20.112 1.00 54.56 86 HIS A CA 1
ATOM 666 C C . HIS A 1 86 ? -12.908 2.657 -20.547 1.00 54.56 86 HIS A C 1
ATOM 668 O O . HIS A 1 86 ? -11.727 3.003 -20.553 1.00 54.56 86 HIS A O 1
ATOM 674 N N . ASN A 1 87 ? -13.894 3.441 -21.001 1.00 53.53 87 ASN A N 1
ATOM 675 C CA . ASN A 1 87 ? -13.737 4.703 -21.725 1.00 53.53 87 ASN A CA 1
ATOM 676 C C . ASN A 1 87 ? -12.899 5.729 -20.945 1.00 53.53 87 ASN A C 1
ATOM 678 O O . ASN A 1 87 ? -13.303 6.222 -19.895 1.00 53.53 87 ASN A O 1
ATOM 682 N N . MET A 1 88 ? -11.767 6.123 -21.530 1.00 51.19 88 MET A N 1
ATOM 683 C CA . MET A 1 88 ? -10.843 7.146 -21.017 1.00 51.19 88 MET A CA 1
ATOM 684 C C . MET A 1 88 ? -11.545 8.455 -20.591 1.00 51.19 88 MET A C 1
ATOM 686 O O . MET A 1 88 ? -11.119 9.096 -19.635 1.00 51.19 88 MET A O 1
ATOM 690 N N . SER A 1 89 ? -12.643 8.818 -21.266 1.00 49.81 89 SER A N 1
ATOM 691 C CA . SER A 1 89 ? -13.416 10.041 -21.003 1.00 49.81 89 SER A CA 1
ATOM 692 C C . SER A 1 89 ? -14.197 10.003 -19.683 1.00 49.81 89 SER A C 1
ATOM 694 O O . SER A 1 89 ? -14.154 10.971 -18.936 1.00 49.81 89 SER A O 1
ATOM 696 N N . GLU A 1 90 ? -14.866 8.891 -19.357 1.00 54.94 90 GLU A N 1
ATOM 697 C CA . GLU A 1 90 ? -15.620 8.752 -18.093 1.00 54.94 90 GLU A CA 1
ATOM 698 C C . GLU A 1 90 ? -14.666 8.703 -16.894 1.00 54.94 90 GLU A C 1
ATOM 700 O O . GLU A 1 90 ? -14.947 9.248 -15.828 1.00 54.94 90 GLU A O 1
ATOM 705 N N . MET A 1 91 ? -13.489 8.105 -17.100 1.00 55.97 91 MET A N 1
ATOM 706 C CA . MET A 1 91 ? -12.404 8.150 -16.131 1.00 55.97 91 MET A CA 1
ATOM 707 C C . MET A 1 91 ? -11.916 9.592 -15.927 1.00 55.97 91 MET A C 1
ATOM 709 O O . MET A 1 91 ? -11.764 9.999 -14.785 1.00 55.97 91 MET A O 1
ATOM 713 N N . GLN A 1 92 ? -11.730 10.396 -16.979 1.00 52.06 92 GLN A N 1
ATOM 714 C CA . GLN A 1 92 ? -11.330 11.806 -16.842 1.00 52.06 92 GLN A CA 1
ATOM 715 C C . GLN A 1 92 ? -12.313 12.644 -16.005 1.00 52.06 92 GLN A C 1
ATOM 717 O O . GLN A 1 92 ? -11.864 13.462 -15.200 1.00 52.06 92 GLN A O 1
ATOM 722 N N . ASP A 1 93 ? -13.621 12.429 -16.149 1.00 55.47 93 ASP A N 1
ATOM 723 C CA . ASP A 1 93 ? -14.639 13.214 -15.440 1.00 55.47 93 ASP A CA 1
ATOM 724 C C . ASP A 1 93 ? -14.714 12.841 -13.951 1.00 55.47 93 ASP A C 1
ATOM 726 O O . ASP A 1 93 ? -14.626 13.718 -13.089 1.00 55.47 93 ASP A O 1
ATOM 730 N N . ILE A 1 94 ? -14.746 11.540 -13.635 1.00 60.94 94 ILE A N 1
ATOM 731 C CA . ILE A 1 94 ? -14.687 11.037 -12.249 1.00 60.94 94 ILE A CA 1
ATOM 732 C C . ILE A 1 94 ? -13.377 11.468 -11.581 1.00 60.94 94 ILE A C 1
ATOM 734 O O . ILE A 1 94 ? -13.357 11.890 -10.425 1.00 60.94 94 ILE A O 1
ATOM 738 N N . LEU A 1 95 ? -12.263 11.393 -12.312 1.00 57.47 95 LEU A N 1
ATOM 739 C CA . LEU A 1 95 ? -10.964 11.833 -11.817 1.00 57.47 95 LEU A CA 1
ATOM 740 C C . LEU A 1 95 ? -10.9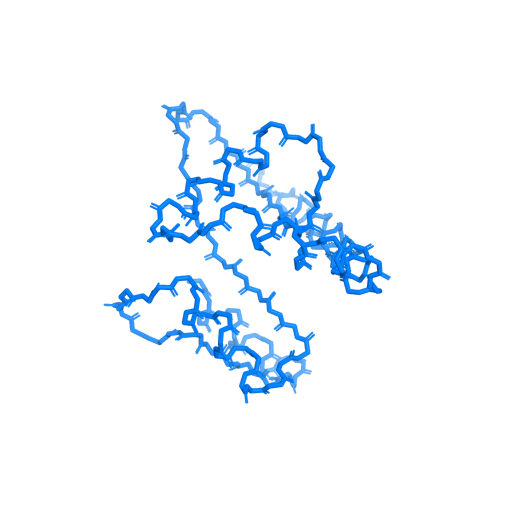39 13.342 -11.549 1.00 57.47 95 LEU A C 1
ATOM 742 O O . LEU A 1 95 ? -10.353 13.754 -10.554 1.00 57.47 95 LEU A O 1
ATOM 746 N N . SER A 1 96 ? -11.597 14.159 -12.372 1.00 56.16 96 SER A N 1
ATOM 747 C CA . SER A 1 96 ? -11.696 15.610 -12.155 1.00 56.16 96 SER A CA 1
ATOM 748 C C . SER A 1 96 ? -12.527 15.959 -10.917 1.00 56.16 96 SER A C 1
ATOM 750 O O . SER A 1 96 ? -12.206 16.909 -10.203 1.00 56.16 96 SER A O 1
ATOM 752 N N . GLU A 1 97 ? -13.559 15.171 -10.619 1.00 59.47 97 GLU A N 1
ATOM 753 C CA . GLU A 1 97 ? -14.373 15.316 -9.410 1.00 59.47 97 GLU A CA 1
ATOM 754 C C . GLU A 1 97 ? -13.605 14.864 -8.152 1.00 59.47 97 GLU A C 1
ATOM 756 O O . GLU A 1 97 ? -13.609 15.549 -7.127 1.00 59.47 97 GLU A O 1
ATOM 761 N N . LEU A 1 98 ? -12.831 13.776 -8.254 1.00 58.50 98 LEU A N 1
ATOM 762 C CA . LEU A 1 98 ? -11.904 13.330 -7.207 1.00 58.50 98 LEU A CA 1
ATOM 763 C C . LEU A 1 98 ? -10.760 14.330 -6.969 1.00 58.50 98 LEU A C 1
ATOM 765 O O . LEU A 1 98 ? -10.310 14.473 -5.834 1.00 58.50 98 LEU A O 1
ATOM 769 N N . MET A 1 99 ? -10.312 15.057 -7.999 1.00 56.62 99 MET A N 1
ATOM 770 C CA . MET A 1 99 ? -9.281 16.102 -7.886 1.00 56.62 99 MET A CA 1
ATOM 771 C C . MET A 1 99 ? -9.684 17.296 -7.035 1.00 56.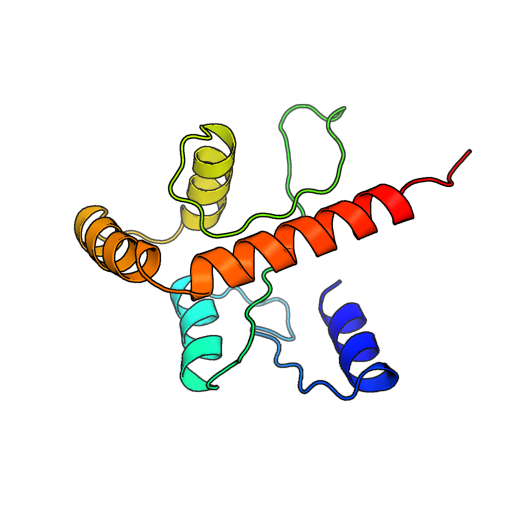62 99 MET A C 1
ATOM 773 O O . MET A 1 99 ? -8.809 17.971 -6.495 1.00 56.62 99 MET A O 1
ATOM 777 N N . GLN A 1 100 ? -10.980 17.561 -6.901 1.00 55.72 100 GLN A N 1
ATOM 778 C CA . GLN A 1 100 ? -11.477 18.604 -6.006 1.00 55.72 100 GLN A CA 1
ATOM 779 C C . GLN A 1 100 ? -11.686 18.102 -4.573 1.00 55.72 100 GLN A C 1
ATOM 781 O O . GLN A 1 100 ? -12.075 18.879 -3.703 1.00 55.72 100 GLN A O 1
ATOM 786 N N . ASN A 1 101 ? -11.435 16.817 -4.315 1.00 63.38 101 ASN A N 1
ATOM 787 C CA . ASN A 1 101 ? -11.767 16.170 -3.059 1.00 63.38 101 ASN A CA 1
ATOM 788 C C . ASN A 1 101 ? -10.545 16.075 -2.128 1.00 63.38 101 ASN A C 1
ATOM 790 O O . ASN A 1 101 ? -9.427 15.767 -2.550 1.00 63.38 101 ASN A O 1
ATOM 794 N N . GLU A 1 102 ? -10.774 16.280 -0.828 1.00 69.38 102 GLU A N 1
ATOM 795 C CA . GLU A 1 102 ? -9.778 16.175 0.249 1.00 69.38 102 GLU A CA 1
ATOM 796 C C . GLU A 1 102 ? -9.022 14.833 0.233 1.00 69.38 102 GLU A C 1
ATOM 798 O O . GLU A 1 102 ? -7.863 14.759 0.648 1.00 69.38 102 GLU A O 1
ATOM 803 N N . LYS A 1 103 ? -9.627 13.789 -0.350 1.00 77.88 103 LYS A N 1
ATOM 804 C CA . LYS A 1 103 ? -9.047 12.448 -0.489 1.00 77.88 103 LYS A CA 1
ATOM 805 C C . LYS A 1 103 ? -7.713 12.396 -1.228 1.00 77.88 103 LYS A C 1
ATOM 807 O O . LYS A 1 103 ? -6.862 11.589 -0.847 1.00 77.88 103 LYS A O 1
ATOM 812 N N . ILE A 1 104 ? -7.479 13.239 -2.238 1.00 80.50 104 ILE A N 1
ATOM 813 C CA . ILE A 1 104 ? -6.169 13.260 -2.915 1.00 80.50 104 ILE A CA 1
ATOM 814 C C . ILE A 1 104 ? -5.096 13.838 -1.993 1.00 80.50 104 ILE A C 1
ATOM 816 O O . ILE A 1 104 ? -3.990 13.303 -1.928 1.00 80.50 104 ILE A O 1
ATOM 820 N N . ASN A 1 105 ? -5.423 14.890 -1.242 1.00 83.44 105 ASN A N 1
ATOM 821 C CA . ASN A 1 105 ? -4.484 15.505 -0.310 1.00 83.44 105 ASN A CA 1
ATOM 822 C C . ASN A 1 105 ? -4.132 14.549 0.845 1.00 83.44 105 ASN A C 1
ATOM 824 O O . ASN A 1 105 ? -2.952 14.358 1.137 1.00 83.44 105 ASN A O 1
ATOM 828 N N . GLU A 1 106 ? -5.129 13.882 1.438 1.00 88.44 106 GLU A N 1
ATOM 829 C CA . GLU A 1 106 ? -4.918 12.831 2.449 1.00 88.44 106 GLU A CA 1
ATOM 830 C C . GLU A 1 106 ? -4.033 11.697 1.905 1.00 88.44 106 GLU A C 1
ATOM 832 O O . GLU A 1 106 ? -3.072 11.277 2.555 1.00 88.44 106 GLU A O 1
ATOM 837 N N . SER A 1 107 ? -4.306 11.245 0.675 1.00 89.62 107 SER A N 1
ATOM 838 C CA . SER A 1 107 ? -3.523 10.193 0.016 1.00 89.62 107 SER A CA 1
ATOM 839 C C . SER A 1 107 ? -2.079 10.622 -0.244 1.00 89.62 107 SER A C 1
ATOM 841 O O . SER A 1 107 ? -1.166 9.823 -0.043 1.00 89.62 107 SER A O 1
ATOM 843 N N . SER A 1 108 ? -1.855 11.877 -0.648 1.00 89.38 108 SER A N 1
ATOM 844 C CA . SER A 1 108 ? -0.513 12.434 -0.858 1.00 89.38 108 SER A CA 1
ATOM 845 C C . SER A 1 108 ? 0.284 12.464 0.443 1.00 89.38 108 SER A C 1
ATOM 847 O O . SER A 1 108 ? 1.414 11.981 0.486 1.00 89.38 108 SER A O 1
ATOM 849 N N . GLN A 1 109 ? -0.310 12.974 1.527 1.00 92.25 109 GLN A N 1
ATOM 850 C CA . GLN A 1 109 ? 0.349 13.044 2.834 1.00 92.25 109 GLN A CA 1
ATOM 851 C C . GLN A 1 109 ? 0.707 11.652 3.364 1.00 92.25 109 GLN A C 1
ATOM 853 O O . GLN A 1 109 ? 1.820 11.428 3.847 1.00 92.25 109 GLN A O 1
ATOM 858 N N . LEU A 1 110 ? -0.215 10.692 3.234 1.00 93.69 110 LEU A N 1
ATOM 859 C CA . LEU A 1 110 ? 0.044 9.310 3.617 1.00 93.69 110 LEU A CA 1
ATOM 860 C C . LEU A 1 110 ? 1.152 8.688 2.759 1.00 93.69 110 LEU A C 1
ATOM 862 O O . LEU A 1 110 ? 2.044 8.033 3.301 1.00 93.69 110 LEU A O 1
ATOM 866 N N . ALA A 1 111 ? 1.123 8.898 1.441 1.00 92.62 111 ALA A N 1
ATOM 867 C CA . ALA A 1 111 ? 2.126 8.363 0.529 1.00 92.62 111 ALA A CA 1
ATOM 868 C C . ALA A 1 111 ? 3.529 8.898 0.844 1.00 92.62 111 ALA A C 1
ATOM 870 O O . ALA A 1 111 ? 4.477 8.116 0.915 1.00 92.62 111 ALA A O 1
ATOM 871 N N . GLU A 1 112 ? 3.664 10.199 1.111 1.00 93.50 112 GLU A N 1
ATOM 872 C CA . GLU A 1 112 ? 4.930 10.808 1.532 1.00 93.50 112 GLU A CA 1
ATOM 873 C C . GLU A 1 112 ? 5.432 10.223 2.855 1.00 93.50 112 GLU A C 1
ATOM 875 O O . GLU A 1 112 ? 6.603 9.847 2.965 1.00 93.50 112 GLU A O 1
ATOM 880 N N . PHE A 1 113 ? 4.546 10.082 3.846 1.00 95.12 113 PHE A N 1
ATOM 881 C CA . PHE A 1 113 ? 4.895 9.494 5.136 1.00 95.12 113 PHE A CA 1
ATOM 882 C C . PHE A 1 113 ? 5.366 8.041 4.989 1.00 95.12 113 PHE A C 1
ATOM 884 O O . PHE A 1 113 ? 6.411 7.666 5.533 1.00 95.12 113 PHE A O 1
ATOM 891 N N . VAL A 1 114 ? 4.630 7.220 4.236 1.00 94.38 114 VAL A N 1
ATOM 892 C CA . VAL A 1 114 ? 4.989 5.820 3.971 1.00 94.38 114 VAL A CA 1
ATOM 893 C C . VAL A 1 114 ? 6.322 5.750 3.233 1.00 94.38 114 VAL A C 1
ATOM 895 O O . VAL A 1 114 ? 7.227 5.051 3.691 1.00 94.38 114 VAL A O 1
ATOM 898 N N . GLN A 1 115 ? 6.490 6.514 2.152 1.00 94.50 115 GLN A N 1
ATOM 899 C CA . GLN A 1 115 ? 7.718 6.528 1.359 1.00 94.50 115 GLN A CA 1
ATOM 900 C C . GLN A 1 115 ? 8.931 6.922 2.207 1.00 94.50 115 GLN A C 1
ATOM 902 O O . GLN A 1 115 ? 9.964 6.248 2.172 1.00 94.50 115 GLN A O 1
ATOM 907 N N . HIS A 1 116 ? 8.804 7.975 3.017 1.00 94.25 116 HIS A N 1
ATOM 908 C CA . HIS A 1 116 ? 9.868 8.437 3.901 1.00 94.25 116 HIS A CA 1
ATOM 909 C C . HIS A 1 116 ? 10.291 7.359 4.908 1.00 94.25 116 HIS A C 1
ATOM 911 O O . HIS A 1 116 ? 11.486 7.081 5.067 1.00 94.25 116 HIS A O 1
ATOM 917 N N . ASN A 1 117 ? 9.323 6.717 5.568 1.00 93.81 117 ASN A N 1
ATOM 918 C CA . ASN A 1 117 ? 9.598 5.669 6.550 1.00 93.81 117 ASN A CA 1
ATOM 919 C C . ASN A 1 117 ? 10.183 4.411 5.900 1.00 93.81 117 ASN A C 1
ATOM 921 O O . ASN A 1 117 ? 11.093 3.801 6.461 1.00 93.81 117 ASN A O 1
ATOM 925 N N . MET A 1 118 ? 9.722 4.050 4.701 1.00 91.62 118 MET A N 1
ATOM 926 C CA . MET A 1 118 ? 10.254 2.919 3.944 1.00 91.62 118 MET A CA 1
ATOM 927 C C . MET A 1 118 ? 11.713 3.158 3.538 1.00 91.62 118 MET A C 1
ATOM 929 O O . MET A 1 118 ? 12.567 2.324 3.831 1.00 91.62 118 MET A O 1
ATOM 933 N N . ILE A 1 119 ? 12.041 4.316 2.953 1.00 91.75 119 ILE A N 1
ATOM 934 C CA . ILE A 1 119 ? 13.428 4.670 2.595 1.00 91.75 119 ILE A CA 1
ATOM 935 C C . ILE A 1 119 ? 14.329 4.703 3.837 1.00 91.75 119 ILE A C 1
ATOM 937 O O . ILE A 1 119 ? 15.448 4.183 3.811 1.00 91.75 119 ILE A O 1
ATOM 941 N N . THR A 1 120 ? 13.856 5.300 4.932 1.00 90.25 120 THR A N 1
ATOM 942 C CA . THR A 1 120 ? 14.626 5.397 6.179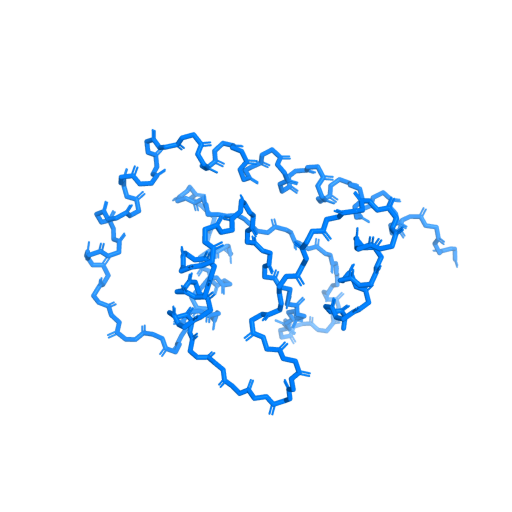 1.00 90.25 120 THR A CA 1
ATOM 943 C C . THR A 1 120 ? 14.866 4.016 6.789 1.00 90.25 120 THR A C 1
ATOM 945 O O . THR A 1 120 ? 15.985 3.711 7.202 1.00 90.25 120 THR A O 1
ATOM 948 N N . GLY A 1 121 ? 13.851 3.149 6.776 1.00 84.25 121 GLY A N 1
ATOM 949 C CA . GLY A 1 121 ? 13.942 1.770 7.256 1.00 84.25 121 GLY A CA 1
ATOM 950 C C . GLY A 1 121 ? 14.842 0.874 6.401 1.00 84.25 121 GLY A C 1
ATOM 951 O O . GLY A 1 121 ? 15.451 -0.055 6.927 1.00 84.25 121 GLY A O 1
ATOM 952 N N . LEU A 1 122 ? 14.990 1.173 5.107 1.00 80.44 122 LEU A N 1
ATOM 953 C CA . LEU A 1 122 ? 15.901 0.457 4.207 1.00 80.44 122 LEU A CA 1
ATOM 954 C C . LEU A 1 122 ? 17.384 0.766 4.484 1.00 80.44 122 LEU A C 1
ATOM 956 O O . LEU A 1 122 ? 18.258 -0.017 4.108 1.00 80.44 122 LEU A O 1
ATOM 960 N N . LYS A 1 123 ? 17.709 1.859 5.191 1.00 59.25 123 LYS A N 1
ATOM 961 C CA . LYS A 1 123 ? 19.090 2.176 5.590 1.00 59.25 123 LYS A CA 1
ATOM 962 C C . LYS A 1 123 ? 19.480 1.505 6.909 1.00 59.25 123 LYS A C 1
ATOM 964 O O . LYS A 1 123 ? 19.489 2.132 7.964 1.00 59.25 123 LYS A O 1
ATOM 969 N N . LYS A 1 124 ? 19.915 0.245 6.801 1.00 50.19 124 LYS A N 1
ATOM 970 C CA . LYS A 1 124 ? 21.059 -0.361 7.522 1.00 50.19 124 LYS A CA 1
ATOM 971 C C . LYS A 1 124 ? 21.252 -1.798 7.027 1.00 50.19 124 LYS A C 1
ATOM 973 O O . LYS A 1 124 ? 20.981 -2.769 7.725 1.00 50.19 124 LYS A O 1
ATOM 978 N N . THR A 1 125 ? 21.773 -1.945 5.821 1.00 43.34 125 THR A N 1
ATOM 979 C CA . THR A 1 125 ? 22.516 -3.156 5.467 1.00 43.34 125 THR A CA 1
ATOM 980 C C . THR A 1 125 ? 23.860 -2.666 4.953 1.00 43.34 125 THR A C 1
ATOM 982 O O . THR A 1 125 ? 23.932 -2.053 3.891 1.00 43.34 125 THR A O 1
ATOM 985 N N . LYS A 1 126 ? 24.866 -2.761 5.829 1.00 35.69 126 LYS A N 1
ATOM 986 C CA . LYS A 1 126 ? 26.278 -2.628 5.461 1.00 35.69 126 LYS A CA 1
ATOM 987 C C . LYS A 1 126 ? 26.679 -3.824 4.612 1.00 35.69 126 LYS A C 1
ATOM 989 O O . LYS A 1 126 ? 26.131 -4.913 4.892 1.00 35.69 126 LYS A O 1
#

pLDDT: mean 79.51, std 16.21, range [35.69, 95.81]

Sequence (126 aa):
MAKKIKKILEEKNGYEVLLTRDGDVSLALEERTAIANTKEADLFLSIHVNAHPEETIRGVETFYLNLATHTEAMRVAALENATSTHNMSEMQDILSELMQNEKINESSQLAEFVQHNMITGLKKTK

InterPro domains:
  IPR002508 N-acetylmuramoyl-L-alanine amidase, catalytic domain [PF01520] (1-123)
  IPR002508 N-acetylmuramoyl-L-alanine amidase, catalytic domain [cd02696] (13-87)
  IPR050695 N-acetylmuramoyl-L-alanine amidase 3 [PTHR30404] (1-120)

Radius of gyration: 16.19 Å; chains: 1; bounding box: 45×36×39 Å

Organism: NCBI:txid1859133

Foldseek 3Di:
DLVVVCVCCCPPPVDDDDDLDDDDDDDAPVSLVVVCVVVVPPDDDDDDDDDDPDPVDDDDAFDDDDPDDDPVNVVVCCVVNVRDPDDPVVVVVVSVVCVVDCVRVVSVVVSVVVRVVRVVVVPDDD